Protein AF-A0A1R4JF72-F1 (afdb_monomer_lite)

Secondary structure (DSSP, 8-state):
-----TTT--S-EEEE---HHHHHHHHHT-HHHHHHHHHHHHHHTT--HHHHHHHHHHHHHHHHHHHHHT-SSPTTGGG---EEEETTT--EEE-

Foldseek 3Di:
DQDADPPPRDSQKDFCPCCVVVVVCCVVPVVVVVVVVVVVVCVVVVPDVVVVVVVVVVVVVVVVVVVVVCVPDDPVCVPPQRWMAHPVPRDTDGD

Structure (mmCIF, N/CA/C/O backbone):
data_AF-A0A1R4JF72-F1
#
_entry.id   AF-A0A1R4JF72-F1
#
loop_
_atom_site.group_PDB
_atom_site.id
_atom_site.type_symbol
_atom_site.label_atom_id
_atom_site.label_alt_id
_atom_site.label_comp_id
_atom_site.label_asym_id
_atom_site.label_entity_id
_atom_site.label_seq_id
_atom_site.pdbx_PDB_ins_code
_atom_site.Cartn_x
_atom_site.Cartn_y
_atom_site.Cartn_z
_atom_site.occupancy
_atom_site.B_iso_or_equiv
_atom_site.auth_seq_id
_atom_site.auth_comp_id
_atom_site.auth_asym_id
_atom_site.auth_atom_id
_atom_site.pdbx_PDB_model_num
ATOM 1 N N . MET A 1 1 ? 19.811 -3.923 -26.422 1.00 58.56 1 MET A N 1
ATOM 2 C CA . MET A 1 1 ? 19.202 -2.951 -27.359 1.00 58.56 1 MET A CA 1
ATOM 3 C C . MET A 1 1 ? 18.853 -1.701 -26.560 1.00 58.56 1 MET A C 1
ATOM 5 O O . MET A 1 1 ? 18.392 -1.867 -25.439 1.00 58.56 1 MET A O 1
ATOM 9 N N . LYS A 1 2 ? 19.140 -0.485 -27.048 1.00 63.16 2 LYS A N 1
ATOM 10 C CA . LYS A 1 2 ? 18.740 0.759 -26.358 1.00 63.16 2 LYS A CA 1
ATOM 11 C C . LYS A 1 2 ? 17.352 1.185 -26.859 1.00 63.16 2 LYS A C 1
ATOM 13 O O . LYS A 1 2 ? 17.173 1.190 -28.076 1.00 63.16 2 LYS A O 1
ATOM 18 N N . PRO A 1 3 ? 16.395 1.517 -25.977 1.00 72.19 3 PRO A N 1
ATOM 19 C CA . PRO A 1 3 ? 15.092 2.017 -26.401 1.00 72.19 3 PRO A CA 1
ATOM 20 C C . PRO A 1 3 ? 15.243 3.399 -27.055 1.00 72.19 3 PRO A C 1
ATOM 22 O O . PRO A 1 3 ? 16.009 4.236 -26.578 1.00 72.19 3 PRO A O 1
ATOM 25 N N . ILE A 1 4 ? 14.531 3.622 -28.160 1.00 83.06 4 ILE A N 1
ATOM 26 C CA . ILE A 1 4 ? 14.486 4.898 -28.888 1.00 83.06 4 ILE A CA 1
ATOM 27 C C . ILE A 1 4 ? 13.088 5.481 -28.703 1.00 83.06 4 ILE A C 1
ATOM 29 O O . ILE A 1 4 ? 12.100 4.752 -28.781 1.00 83.06 4 ILE A O 1
ATOM 33 N N . CYS A 1 5 ? 12.992 6.786 -28.449 1.00 82.69 5 CYS A N 1
ATOM 34 C CA . CYS A 1 5 ? 11.693 7.433 -28.306 1.00 82.69 5 CYS A CA 1
ATOM 35 C C . CYS A 1 5 ? 10.908 7.395 -29.633 1.00 82.69 5 CYS A C 1
ATOM 37 O O . CYS A 1 5 ? 11.423 7.905 -30.628 1.00 82.69 5 CYS A O 1
ATOM 39 N N . PRO A 1 6 ? 9.656 6.898 -29.663 1.00 83.75 6 PRO A N 1
ATOM 40 C CA . PRO A 1 6 ? 8.857 6.845 -30.891 1.00 83.75 6 PRO A CA 1
ATOM 41 C C . PRO A 1 6 ? 8.424 8.231 -31.392 1.00 83.75 6 PRO A C 1
ATOM 43 O O . PRO A 1 6 ? 8.082 8.385 -32.557 1.00 83.75 6 PRO A O 1
ATOM 46 N N . ASN A 1 7 ? 8.440 9.249 -30.524 1.00 83.88 7 ASN A N 1
ATOM 47 C CA . ASN A 1 7 ? 7.990 10.595 -30.870 1.00 83.88 7 ASN A CA 1
ATOM 48 C C . ASN A 1 7 ? 9.107 11.445 -31.507 1.00 83.88 7 ASN A C 1
ATOM 50 O O . ASN A 1 7 ? 8.899 12.092 -32.526 1.00 83.88 7 ASN A O 1
ATOM 54 N N . CYS A 1 8 ? 10.314 11.446 -30.927 1.00 87.12 8 CYS A N 1
ATOM 55 C CA . CYS A 1 8 ? 11.419 12.305 -31.383 1.00 87.12 8 CYS A CA 1
ATOM 56 C C . CYS A 1 8 ? 12.660 11.546 -31.872 1.00 87.12 8 CYS A C 1
ATOM 58 O O . CYS A 1 8 ? 13.663 12.178 -32.190 1.00 87.12 8 CYS A O 1
ATOM 60 N N . HIS A 1 9 ? 12.620 10.209 -31.903 1.00 85.62 9 HIS A N 1
ATOM 61 C CA . HIS A 1 9 ? 13.725 9.337 -32.328 1.00 85.62 9 HIS A CA 1
ATOM 62 C C . HIS A 1 9 ? 15.041 9.529 -31.549 1.00 85.62 9 HIS A C 1
ATOM 64 O O . HIS A 1 9 ? 16.102 9.065 -31.961 1.00 85.62 9 HIS A O 1
ATOM 70 N N . SER A 1 10 ? 14.977 10.184 -30.388 1.00 84.56 10 SER A N 1
ATOM 71 C CA . SER A 1 10 ? 16.119 10.386 -29.503 1.00 84.56 10 SER A CA 1
ATOM 72 C C . SER A 1 10 ? 16.466 9.098 -28.753 1.00 84.56 10 SER A C 1
ATOM 74 O O . SER A 1 10 ? 15.581 8.387 -28.268 1.00 84.56 10 SER A O 1
ATOM 76 N N . ALA A 1 11 ? 17.767 8.831 -28.608 1.00 83.31 11 ALA A N 1
ATOM 77 C CA . ALA A 1 11 ? 18.302 7.750 -27.775 1.00 83.31 11 ALA A CA 1
ATOM 78 C C . ALA A 1 11 ? 18.377 8.125 -26.279 1.00 83.31 11 ALA A C 1
ATOM 80 O O . ALA A 1 11 ? 18.789 7.306 -25.455 1.00 83.31 11 ALA A O 1
ATOM 81 N N . HIS A 1 12 ? 17.998 9.357 -25.916 1.00 81.06 12 HIS A N 1
ATOM 82 C CA . HIS A 1 12 ? 17.951 9.825 -24.532 1.00 81.06 12 HIS A CA 1
ATOM 83 C C . HIS A 1 12 ? 16.633 9.413 -23.867 1.00 81.06 12 HIS A C 1
ATOM 85 O O . HIS A 1 12 ? 15.695 10.203 -23.723 1.00 81.06 12 HIS A O 1
ATOM 91 N N . VAL A 1 13 ? 16.567 8.137 -23.499 1.00 80.94 13 VAL A N 1
ATOM 92 C CA . VAL A 1 13 ? 15.415 7.509 -22.857 1.00 80.94 13 VAL A CA 1
ATOM 93 C C . VAL A 1 13 ? 15.827 7.015 -21.473 1.00 80.94 13 VAL A C 1
ATOM 95 O O . VAL A 1 13 ? 16.828 6.314 -21.333 1.00 80.94 13 VAL A O 1
ATOM 98 N N . ILE A 1 14 ? 15.061 7.397 -20.458 1.00 81.38 14 ILE A N 1
ATOM 99 C CA . ILE A 1 14 ? 15.255 7.021 -19.059 1.00 81.38 14 ILE A CA 1
ATOM 100 C C . ILE A 1 14 ? 14.141 6.041 -18.699 1.00 81.38 14 ILE A C 1
ATOM 102 O O . ILE A 1 14 ? 12.987 6.246 -19.071 1.00 81.38 14 ILE A O 1
ATOM 106 N N . GLU A 1 15 ? 14.474 4.964 -17.999 1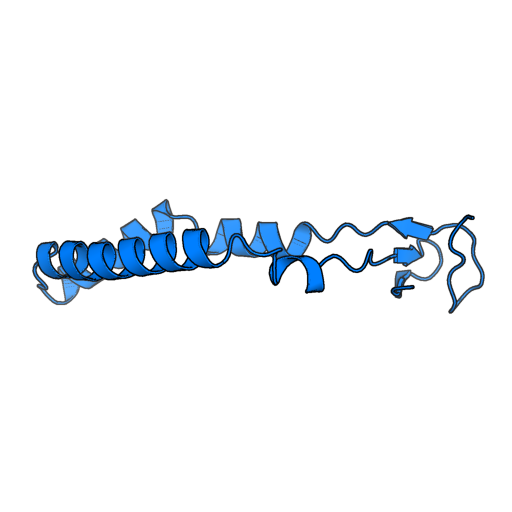.00 71.50 15 GLU A N 1
ATOM 107 C CA . GLU A 1 15 ? 13.463 4.073 -17.441 1.00 71.50 15 GLU A CA 1
ATOM 108 C C . GLU A 1 15 ? 12.735 4.814 -16.313 1.00 71.50 15 GLU A C 1
ATOM 110 O O . GLU A 1 15 ? 13.315 5.143 -15.280 1.00 71.50 15 GLU A O 1
ATOM 115 N N . ASN A 1 16 ? 11.466 5.130 -16.544 1.00 64.44 16 ASN A N 1
ATOM 116 C CA . ASN A 1 16 ? 10.561 5.638 -15.534 1.00 64.44 16 ASN A CA 1
ATOM 117 C C . ASN A 1 16 ? 10.010 4.443 -14.752 1.00 64.44 16 ASN A C 1
ATOM 119 O O . ASN A 1 16 ? 8.917 3.933 -15.013 1.00 64.44 16 ASN A O 1
ATOM 123 N N . THR A 1 17 ? 10.797 3.963 -13.793 1.00 57.44 17 THR A N 1
ATOM 124 C CA . THR A 1 17 ? 10.261 3.145 -12.708 1.00 57.44 17 THR A CA 1
ATOM 125 C C . THR A 1 17 ? 9.359 4.072 -11.891 1.00 57.44 17 THR A C 1
ATOM 127 O O . THR A 1 17 ? 9.837 4.760 -10.995 1.00 57.44 17 THR A O 1
ATOM 130 N N . ASP A 1 18 ? 8.074 4.165 -12.254 1.00 50.97 18 ASP A N 1
ATOM 131 C CA . ASP A 1 18 ? 7.051 4.962 -11.559 1.00 50.97 18 ASP A CA 1
ATOM 132 C C . ASP A 1 18 ? 6.858 4.434 -10.113 1.00 50.97 18 ASP A C 1
ATOM 134 O O . ASP A 1 18 ? 5.845 3.832 -9.764 1.00 50.97 18 ASP A O 1
ATOM 138 N N . THR A 1 19 ? 7.819 4.685 -9.224 1.00 49.91 19 THR A N 1
ATOM 139 C CA . THR A 1 19 ? 7.665 4.638 -7.758 1.00 49.91 19 THR A CA 1
ATOM 140 C C . THR A 1 19 ? 6.871 5.844 -7.242 1.00 49.91 19 THR A C 1
ATOM 142 O O . THR A 1 19 ? 6.511 5.904 -6.068 1.00 49.91 19 THR A O 1
ATOM 145 N N . SER A 1 20 ? 6.538 6.803 -8.114 1.00 47.41 20 SER A N 1
ATOM 146 C CA . SER A 1 20 ? 5.819 8.028 -7.752 1.00 47.41 20 SER A CA 1
ATOM 147 C C . SER A 1 20 ? 4.354 7.785 -7.355 1.00 47.41 20 SER A C 1
ATOM 149 O O . SER A 1 20 ? 3.866 8.431 -6.429 1.00 47.41 20 SER A O 1
ATOM 151 N N . MET A 1 21 ? 3.653 6.818 -7.967 1.00 44.72 21 MET A N 1
ATOM 152 C CA . MET A 1 21 ? 2.280 6.492 -7.539 1.00 44.72 21 MET A CA 1
ATOM 153 C C . MET A 1 21 ? 2.235 5.695 -6.230 1.00 44.72 21 MET A C 1
ATOM 155 O O . MET A 1 21 ? 1.269 5.821 -5.477 1.00 44.72 21 MET A O 1
ATOM 159 N N . GLN A 1 22 ? 3.280 4.919 -5.923 1.00 47.12 22 GLN A N 1
ATOM 160 C CA . GLN A 1 22 ? 3.400 4.258 -4.622 1.00 47.12 22 GLN A CA 1
ATOM 161 C C . GLN A 1 22 ? 3.625 5.291 -3.509 1.00 47.12 22 GLN A C 1
ATOM 163 O O . GLN A 1 22 ? 2.888 5.267 -2.524 1.00 47.12 22 GLN A O 1
ATOM 168 N N . SER A 1 23 ? 4.506 6.280 -3.705 1.00 46.75 23 SER A N 1
ATOM 169 C CA . SER A 1 23 ? 4.818 7.255 -2.647 1.00 46.75 23 SER A CA 1
ATOM 170 C C . SER A 1 23 ? 3.642 8.170 -2.275 1.00 46.75 23 SER A C 1
ATOM 172 O O . SER A 1 23 ? 3.427 8.450 -1.094 1.00 46.75 23 SER A O 1
ATOM 174 N N . MET A 1 24 ? 2.810 8.595 -3.236 1.00 45.12 24 MET A N 1
ATOM 175 C CA . MET A 1 24 ? 1.632 9.418 -2.916 1.00 45.12 24 MET A CA 1
ATOM 176 C C . MET A 1 24 ? 0.600 8.654 -2.074 1.00 45.12 24 MET A C 1
ATOM 178 O O . MET A 1 24 ? 0.015 9.224 -1.149 1.00 45.12 24 MET A O 1
ATOM 182 N N . SER A 1 25 ? 0.410 7.358 -2.346 1.00 51.09 25 SER A N 1
ATOM 183 C CA . SER A 1 25 ? -0.466 6.505 -1.535 1.00 51.09 25 SER A CA 1
ATOM 184 C C . SER A 1 25 ? 0.099 6.252 -0.131 1.00 51.09 25 SER A C 1
ATOM 186 O O . SER A 1 25 ? -0.652 6.259 0.842 1.00 51.09 25 SER A O 1
ATOM 188 N N . GLU A 1 26 ? 1.422 6.132 0.006 1.00 51.62 26 GLU A N 1
ATOM 189 C CA . GLU A 1 26 ? 2.102 5.927 1.292 1.00 51.62 26 GLU A CA 1
ATOM 190 C C . GLU A 1 26 ? 1.998 7.146 2.222 1.00 51.62 26 GLU A C 1
ATOM 192 O O . GLU A 1 26 ? 1.862 6.994 3.441 1.00 51.62 26 GLU A O 1
ATOM 197 N N . HIS A 1 27 ? 2.002 8.359 1.664 1.00 50.97 27 HIS A N 1
ATOM 198 C CA . HIS A 1 27 ? 1.852 9.588 2.443 1.00 50.97 27 HIS A CA 1
ATOM 199 C C . HIS A 1 27 ? 0.394 9.889 2.825 1.00 50.97 27 HIS A C 1
ATOM 201 O O . HIS A 1 27 ? 0.143 10.331 3.948 1.00 50.97 27 HIS A O 1
ATOM 207 N N . LEU A 1 28 ? -0.572 9.622 1.937 1.00 53.28 28 LEU A N 1
ATOM 208 C CA . LEU A 1 28 ? -1.997 9.876 2.198 1.00 53.28 28 LEU A CA 1
ATOM 209 C C . LEU A 1 28 ? -2.651 8.791 3.067 1.00 53.28 28 LEU A C 1
ATOM 211 O O . LEU A 1 28 ? -3.508 9.097 3.895 1.00 53.28 28 LEU A O 1
ATOM 215 N N . CYS A 1 29 ? -2.215 7.538 2.938 1.00 58.31 29 CYS A N 1
ATOM 216 C CA . CYS A 1 29 ? -2.690 6.408 3.737 1.00 58.31 29 CYS A CA 1
ATOM 217 C C . CYS A 1 29 ? -1.686 6.008 4.823 1.00 58.31 29 CYS A C 1
ATOM 219 O O . CYS A 1 29 ? -1.572 4.830 5.164 1.00 58.31 29 CYS A O 1
ATOM 221 N N . SER A 1 30 ? -0.960 6.976 5.394 1.00 66.06 30 SER A N 1
ATOM 222 C CA . SER A 1 30 ? -0.070 6.676 6.513 1.00 66.06 30 SER A CA 1
ATOM 223 C C . SER A 1 30 ? -0.884 6.042 7.654 1.00 66.06 30 SER A C 1
ATOM 225 O O . SER A 1 30 ? -1.863 6.649 8.110 1.00 66.06 30 SER A O 1
ATOM 227 N N . PRO A 1 31 ? -0.495 4.858 8.168 1.00 67.12 31 PRO A N 1
ATOM 228 C CA . PRO A 1 31 ? -1.248 4.150 9.204 1.00 67.12 31 PRO A CA 1
ATOM 229 C C . PRO A 1 31 ? -1.532 5.021 10.432 1.00 67.12 31 PRO A C 1
ATOM 231 O O . PRO A 1 31 ? -2.594 4.925 11.039 1.00 67.12 31 PRO A O 1
ATOM 234 N N . LYS A 1 32 ? -0.610 5.935 10.763 1.00 70.00 32 LYS A N 1
ATOM 235 C CA . LYS A 1 32 ? -0.758 6.886 11.873 1.00 70.00 32 LYS A CA 1
ATOM 236 C C . LYS A 1 32 ? -1.914 7.866 11.660 1.00 70.00 32 LYS A C 1
ATOM 238 O O . LYS A 1 32 ? -2.652 8.142 12.603 1.00 70.00 3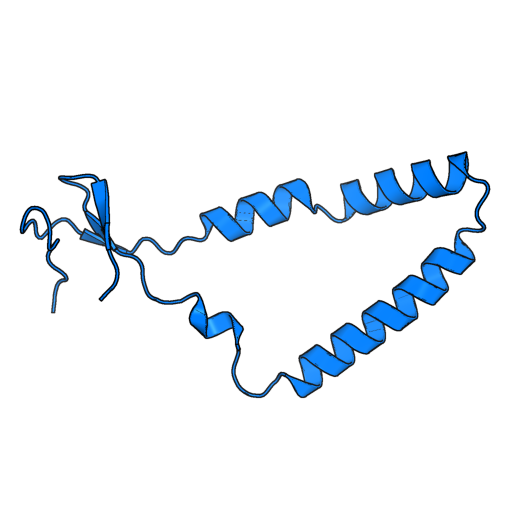2 LYS A O 1
ATOM 243 N N . LEU A 1 33 ? -2.084 8.376 10.439 1.00 73.88 33 LEU A N 1
ATOM 244 C CA . LEU A 1 33 ? -3.177 9.291 10.104 1.00 73.88 33 LEU A CA 1
ATOM 245 C C . LEU A 1 33 ? -4.517 8.556 10.112 1.00 73.88 33 LEU A C 1
ATOM 247 O O . LEU A 1 33 ? -5.465 9.036 10.726 1.00 73.88 33 LEU A O 1
ATOM 251 N N . LEU A 1 34 ? -4.573 7.361 9.520 1.00 74.06 34 LEU A N 1
ATOM 252 C CA . LEU A 1 34 ? -5.785 6.538 9.498 1.00 74.06 34 LEU A CA 1
ATOM 253 C C . LEU A 1 34 ? -6.246 6.144 10.908 1.00 74.06 34 LEU A C 1
ATOM 255 O O . LEU A 1 34 ? -7.433 6.248 11.216 1.00 74.06 34 LEU A O 1
ATOM 259 N N . VAL A 1 35 ? -5.317 5.767 11.791 1.00 76.81 35 VAL A N 1
ATOM 260 C CA . VAL A 1 35 ? -5.621 5.461 13.199 1.00 76.81 35 VAL A CA 1
ATOM 261 C C . VAL A 1 35 ? -6.113 6.706 13.944 1.00 76.81 35 VAL A C 1
ATOM 263 O O . VAL A 1 35 ? -7.088 6.625 14.690 1.00 76.81 35 VAL A O 1
ATOM 266 N N . SER A 1 36 ? -5.490 7.865 13.717 1.00 75.50 36 SER A N 1
ATOM 267 C CA . SER A 1 36 ? -5.903 9.135 14.332 1.00 75.50 36 SER A CA 1
ATOM 268 C C . SER A 1 36 ? -7.322 9.545 13.915 1.00 75.50 36 SER A C 1
ATOM 270 O O . SER A 1 36 ? -8.169 9.837 14.765 1.00 75.50 36 SER A O 1
ATOM 272 N N . ILE A 1 37 ? -7.619 9.487 12.613 1.00 80.50 37 ILE A N 1
ATOM 273 C CA . ILE A 1 37 ? -8.945 9.799 12.064 1.00 80.50 37 ILE A CA 1
ATOM 274 C C . ILE A 1 37 ? -9.979 8.796 12.590 1.00 80.50 37 ILE A C 1
ATOM 276 O O . ILE A 1 37 ? -11.037 9.201 13.072 1.00 80.50 37 ILE A O 1
ATOM 280 N N . GLY A 1 38 ? -9.656 7.500 12.578 1.00 73.56 38 GLY A N 1
ATOM 281 C CA . GLY A 1 38 ? -10.534 6.444 13.082 1.00 73.56 38 GLY A CA 1
ATOM 282 C C . GLY A 1 38 ? -10.888 6.619 14.560 1.00 73.56 38 GLY A C 1
ATOM 283 O O . GLY A 1 38 ? -12.063 6.559 14.919 1.00 73.56 38 GLY A O 1
ATOM 284 N N . MET A 1 39 ? -9.907 6.915 15.420 1.00 74.62 39 MET A N 1
ATOM 285 C CA . MET A 1 39 ? -10.165 7.174 16.842 1.00 74.62 39 MET A CA 1
ATOM 286 C C . MET A 1 39 ? -11.041 8.412 17.062 1.00 74.62 39 MET A C 1
ATOM 288 O O . MET A 1 39 ? -11.926 8.387 17.920 1.00 74.62 39 MET A O 1
ATOM 292 N N . SER A 1 40 ? -10.832 9.475 16.279 1.00 75.88 40 SER A N 1
ATOM 293 C CA . SER A 1 40 ? -11.644 10.695 16.354 1.00 75.88 40 SER A CA 1
ATOM 294 C C . SER A 1 40 ? -13.111 10.427 15.988 1.00 75.88 40 SER A C 1
ATOM 296 O O . SER A 1 40 ? -14.021 10.830 16.717 1.00 75.88 40 SER A O 1
ATOM 298 N N . VAL A 1 41 ? -13.351 9.656 14.922 1.00 78.00 41 VAL A N 1
ATOM 299 C CA . VAL A 1 41 ? -14.702 9.268 14.480 1.00 78.00 41 VAL A CA 1
ATOM 300 C C . VAL A 1 41 ? -15.380 8.350 15.500 1.00 78.00 41 VAL A C 1
ATOM 302 O O . VAL A 1 41 ? -16.523 8.605 15.884 1.00 78.00 41 VAL A O 1
ATOM 305 N N . CYS A 1 42 ? -14.682 7.329 16.009 1.00 74.50 42 CYS A N 1
ATOM 306 C CA . CYS A 1 42 ? -15.226 6.439 17.042 1.00 74.50 42 CYS A CA 1
ATOM 307 C C . CYS A 1 42 ? -15.617 7.209 18.312 1.00 74.50 42 CYS A C 1
ATOM 309 O O . CYS A 1 42 ? -16.664 6.933 18.902 1.00 74.50 42 CYS A O 1
ATOM 311 N N . LYS A 1 43 ? -14.816 8.213 18.699 1.00 74.44 43 LYS A N 1
ATOM 312 C CA . LYS A 1 43 ? -15.110 9.099 19.833 1.00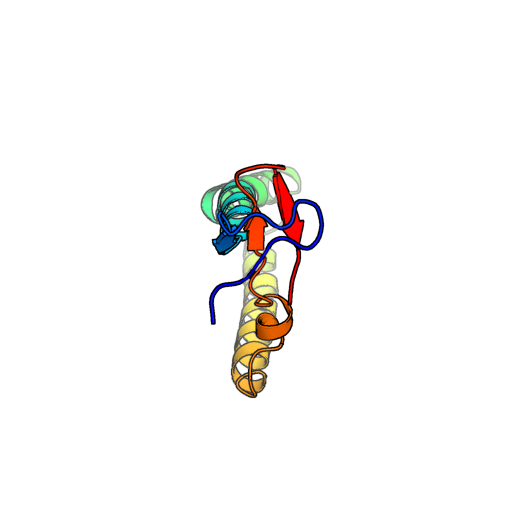 74.44 43 LYS A CA 1
ATOM 313 C C . LYS A 1 43 ? -16.340 9.974 19.575 1.00 74.44 43 LYS A C 1
ATOM 315 O O . LYS A 1 43 ? -17.166 10.108 20.475 1.00 74.44 43 LYS A O 1
ATOM 320 N N . TYR A 1 44 ? -16.482 10.538 18.373 1.00 81.38 44 TYR A N 1
ATOM 321 C CA . TYR A 1 44 ? -17.627 11.380 18.007 1.00 81.38 44 TYR A CA 1
ATOM 322 C C . TYR A 1 44 ? -18.951 10.600 18.018 1.00 81.38 44 TYR A C 1
ATOM 324 O O . TYR A 1 44 ? -19.931 11.055 18.604 1.00 81.38 44 TYR A O 1
ATOM 332 N N . TYR A 1 45 ? -18.965 9.391 17.450 1.00 77.12 45 TYR A N 1
ATOM 333 C CA . TYR A 1 45 ? -20.170 8.557 17.364 1.00 77.12 45 TYR A CA 1
ATOM 334 C C . TYR A 1 45 ? -20.418 7.663 18.593 1.00 77.12 45 TYR A C 1
ATOM 336 O O . TYR A 1 45 ? -21.373 6.890 18.592 1.00 77.12 45 TYR A O 1
ATOM 344 N N . LYS A 1 46 ? -19.583 7.747 19.645 1.00 74.25 46 LYS A N 1
ATOM 345 C CA . LYS A 1 46 ? -19.636 6.873 20.841 1.00 74.25 46 LYS A CA 1
ATOM 346 C C . LYS A 1 46 ? -19.664 5.373 20.501 1.00 74.25 46 LYS A C 1
ATOM 348 O O . LYS A 1 46 ? -20.260 4.570 21.218 1.00 74.25 46 LYS A O 1
ATOM 353 N N . ILE A 1 47 ? -19.021 4.985 19.404 1.00 76.19 47 ILE A N 1
ATOM 354 C CA . ILE A 1 47 ? -18.940 3.584 18.987 1.00 76.19 47 ILE A CA 1
ATOM 355 C C . ILE A 1 47 ? -17.896 2.900 19.865 1.00 76.19 47 ILE A C 1
ATOM 357 O O . ILE A 1 47 ? -16.808 3.439 20.074 1.00 76.19 47 ILE A O 1
ATOM 361 N N . ASN A 1 48 ? -18.209 1.708 20.377 1.00 77.88 48 ASN A N 1
ATOM 362 C CA . ASN A 1 48 ? -17.240 0.938 21.143 1.00 77.88 48 ASN A CA 1
ATOM 363 C C . ASN A 1 48 ? -16.060 0.556 20.224 1.00 77.88 48 ASN A C 1
ATOM 365 O O . ASN A 1 48 ? -16.271 -0.180 19.255 1.00 77.88 48 ASN A O 1
ATOM 369 N N . PRO A 1 49 ? -14.825 1.009 20.510 1.00 71.88 49 PRO A N 1
ATOM 370 C CA . PRO A 1 49 ? -13.663 0.737 19.666 1.00 71.88 49 PRO A CA 1
ATOM 371 C C . PRO A 1 49 ? -13.378 -0.763 19.493 1.00 71.88 49 PRO A C 1
ATOM 373 O O . PRO A 1 49 ? -12.796 -1.150 18.479 1.00 71.88 49 PRO A O 1
ATOM 376 N N . MET A 1 50 ? -13.853 -1.618 20.410 1.00 79.25 50 MET A N 1
ATOM 377 C CA . MET A 1 50 ? -13.791 -3.077 20.251 1.00 79.25 50 MET A CA 1
ATOM 378 C C . MET A 1 50 ? -14.474 -3.570 18.972 1.00 79.25 50 MET A C 1
ATOM 380 O O . MET A 1 50 ? -13.988 -4.509 18.350 1.00 79.25 50 MET A O 1
ATOM 384 N N . ILE A 1 51 ? -15.560 -2.925 18.534 1.00 81.31 51 ILE A N 1
ATOM 385 C CA . ILE A 1 51 ? -16.284 -3.315 17.315 1.00 81.31 51 ILE A CA 1
ATOM 386 C C . ILE A 1 51 ? -15.386 -3.114 16.089 1.00 81.31 51 ILE A C 1
ATOM 388 O O . ILE A 1 51 ? -15.274 -4.005 15.248 1.00 81.31 51 ILE A O 1
ATOM 392 N N . GLY A 1 52 ? -14.695 -1.971 16.021 1.00 74.44 52 GLY A N 1
ATOM 393 C CA . GLY A 1 52 ? -13.735 -1.680 14.955 1.00 74.44 52 GLY A CA 1
ATOM 394 C C . GLY A 1 52 ? -12.542 -2.636 14.969 1.00 74.44 52 GLY A C 1
ATOM 395 O O . GLY A 1 52 ? -12.087 -3.057 13.910 1.00 74.44 52 GLY A O 1
ATOM 396 N N . MET A 1 53 ? -12.081 -3.040 16.157 1.00 80.75 53 MET A N 1
ATOM 397 C CA . MET A 1 53 ? -11.006 -4.024 16.308 1.00 80.75 53 MET A CA 1
ATOM 398 C C . MET A 1 53 ? -11.403 -5.415 15.802 1.00 80.75 53 MET A C 1
ATOM 400 O O . MET A 1 53 ? -10.642 -6.025 15.055 1.00 80.75 53 MET A O 1
ATOM 404 N N . VAL A 1 54 ? -12.588 -5.911 16.167 1.00 83.62 54 VAL A N 1
ATOM 405 C CA . VAL A 1 54 ? -13.064 -7.238 15.739 1.00 83.62 54 VAL A CA 1
ATOM 406 C C . VAL A 1 54 ? -13.340 -7.257 14.237 1.00 83.62 54 VAL A C 1
ATOM 408 O O . VAL A 1 54 ? -12.860 -8.149 13.537 1.00 83.62 54 VAL A O 1
ATOM 411 N N . ALA A 1 55 ? -14.056 -6.252 13.724 1.00 84.62 55 ALA A N 1
ATOM 412 C CA . ALA A 1 55 ? -14.344 -6.141 12.297 1.00 84.62 55 ALA A CA 1
ATOM 413 C C . ALA A 1 55 ? -13.054 -5.973 11.479 1.00 84.62 55 ALA A C 1
ATOM 415 O O . ALA A 1 55 ? -12.832 -6.703 10.515 1.00 84.62 55 ALA A O 1
ATOM 416 N N . GLY A 1 56 ? -12.164 -5.070 11.901 1.00 81.94 56 GLY A N 1
ATOM 417 C CA . GLY A 1 56 ? -10.868 -4.857 11.259 1.00 81.94 56 GLY A CA 1
ATOM 418 C C . GLY A 1 56 ? -9.982 -6.101 11.295 1.00 81.94 56 GLY A C 1
ATOM 419 O O . GLY A 1 56 ? -9.365 -6.435 10.287 1.00 81.94 56 GLY A O 1
ATOM 420 N N . GLY A 1 57 ? -9.968 -6.832 12.412 1.00 83.56 57 GLY A N 1
ATOM 421 C CA . GLY A 1 57 ? -9.240 -8.093 12.550 1.00 83.56 57 GLY A CA 1
ATOM 422 C C . GLY A 1 57 ? -9.746 -9.177 11.599 1.00 83.56 57 GLY A C 1
ATOM 423 O O . GLY A 1 57 ? -8.939 -9.822 10.935 1.00 83.56 57 GLY A O 1
ATOM 424 N N . ALA A 1 58 ? -11.065 -9.343 11.469 1.00 85.50 58 ALA A N 1
ATOM 425 C CA . ALA A 1 58 ? -11.657 -10.290 10.520 1.00 85.50 58 ALA A CA 1
ATOM 426 C C . ALA A 1 58 ? -11.329 -9.932 9.059 1.00 85.50 58 ALA A C 1
ATOM 428 O O . ALA A 1 58 ? -11.010 -10.803 8.253 1.00 85.50 58 ALA A O 1
ATOM 429 N N . ILE A 1 59 ? -11.352 -8.643 8.716 1.00 85.19 59 ILE A N 1
ATOM 430 C CA . ILE A 1 59 ? -10.980 -8.173 7.376 1.00 85.19 59 ILE A CA 1
ATOM 431 C C . ILE A 1 59 ? -9.483 -8.407 7.132 1.00 85.19 59 ILE A C 1
ATOM 433 O O . ILE A 1 59 ? -9.103 -8.922 6.083 1.00 85.19 59 ILE A O 1
ATOM 437 N N . ALA A 1 60 ? -8.625 -8.092 8.105 1.00 81.56 60 ALA A N 1
ATOM 438 C CA . ALA A 1 60 ? -7.182 -8.2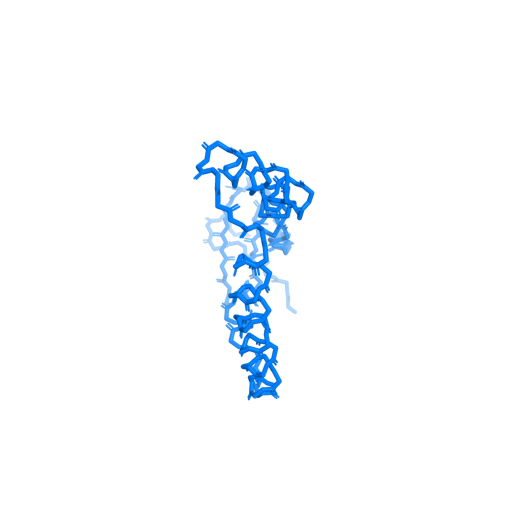84 7.998 1.00 81.56 60 ALA A CA 1
ATOM 439 C C . ALA A 1 60 ? -6.805 -9.762 7.834 1.00 81.56 60 ALA A C 1
ATOM 441 O O . ALA A 1 60 ? -5.931 -10.081 7.029 1.00 81.56 60 ALA A O 1
ATOM 442 N N . THR A 1 61 ? -7.477 -10.676 8.541 1.00 83.62 61 THR A N 1
ATOM 443 C CA . THR A 1 61 ? -7.246 -12.117 8.368 1.00 83.62 61 THR A CA 1
ATOM 444 C C . THR A 1 61 ? -7.709 -12.598 7.001 1.00 83.62 61 THR A C 1
ATOM 446 O O . THR A 1 61 ? -6.974 -13.354 6.371 1.00 83.62 61 THR A O 1
ATOM 449 N N . MET A 1 62 ? -8.855 -12.127 6.496 1.00 80.31 62 MET A N 1
ATOM 450 C CA . MET A 1 62 ? -9.306 -12.433 5.132 1.00 80.31 62 MET A CA 1
ATOM 451 C C . MET A 1 62 ? -8.339 -11.902 4.073 1.00 80.31 62 MET A C 1
ATOM 453 O O . MET A 1 62 ? -8.033 -12.627 3.132 1.00 80.31 62 MET A O 1
ATOM 457 N N . ILE A 1 63 ? -7.823 -10.681 4.235 1.00 79.81 63 ILE A N 1
ATOM 458 C CA . ILE A 1 63 ? -6.813 -10.107 3.336 1.00 79.81 63 ILE A CA 1
ATOM 459 C C . ILE A 1 63 ? -5.534 -10.936 3.393 1.00 79.81 63 ILE A C 1
ATOM 461 O O . ILE A 1 63 ? -5.012 -11.297 2.347 1.00 79.81 63 ILE A O 1
ATOM 465 N N . ASN A 1 64 ? -5.058 -11.295 4.585 1.00 77.88 64 ASN A N 1
ATOM 466 C CA . ASN A 1 64 ? -3.846 -12.095 4.739 1.00 77.88 64 ASN A CA 1
ATOM 467 C C . ASN A 1 64 ? -4.013 -13.497 4.124 1.00 77.88 64 ASN A C 1
ATOM 469 O O . ASN A 1 64 ? -3.145 -13.966 3.393 1.00 77.88 64 ASN A O 1
ATOM 473 N N . LEU A 1 65 ? -5.164 -14.142 4.340 1.00 78.56 65 LEU A N 1
ATOM 474 C CA . LEU A 1 65 ? -5.523 -15.413 3.706 1.00 78.56 65 LEU A CA 1
ATOM 475 C C . LEU A 1 65 ? -5.614 -15.273 2.185 1.00 78.56 65 LEU A C 1
ATOM 477 O O . LEU A 1 65 ? -5.077 -16.110 1.465 1.00 78.56 65 LEU A O 1
ATOM 481 N N . ALA A 1 66 ? -6.252 -14.216 1.685 1.00 72.12 66 ALA A N 1
ATOM 482 C CA . ALA A 1 66 ? -6.330 -13.936 0.260 1.00 72.12 66 ALA A CA 1
ATOM 483 C C . ALA A 1 66 ? -4.936 -13.697 -0.326 1.00 72.12 66 ALA A C 1
ATOM 485 O O . ALA A 1 66 ? -4.615 -14.302 -1.336 1.00 72.12 66 ALA A O 1
ATOM 486 N N . GLN A 1 67 ? -4.074 -12.912 0.323 1.00 67.38 67 GLN A N 1
ATOM 487 C CA . GLN A 1 67 ? -2.689 -12.678 -0.097 1.00 67.38 67 GLN A CA 1
ATOM 488 C C . GLN A 1 67 ? -1.874 -13.974 -0.130 1.00 67.38 67 GLN A C 1
ATOM 490 O O . GLN A 1 67 ? -1.164 -14.214 -1.102 1.00 67.38 67 GLN A O 1
ATOM 495 N N . GLN A 1 68 ? -2.016 -14.835 0.880 1.00 66.25 68 GLN A N 1
ATOM 496 C CA . GLN A 1 68 ? -1.375 -16.153 0.912 1.00 66.25 68 GLN A CA 1
ATOM 497 C C . GLN A 1 68 ? -1.885 -17.071 -0.209 1.00 66.25 68 GLN A C 1
ATOM 499 O O . GLN A 1 68 ? -1.108 -17.805 -0.814 1.00 66.25 68 GLN A O 1
ATOM 504 N N . ARG A 1 69 ? -3.184 -17.019 -0.527 1.00 63.81 69 ARG A N 1
ATOM 505 C CA . ARG A 1 69 ? -3.788 -17.773 -1.642 1.00 63.81 69 ARG A CA 1
ATOM 506 C C . ARG A 1 69 ? -3.465 -17.169 -3.014 1.00 63.81 69 ARG A C 1
ATOM 508 O O . ARG A 1 69 ? -3.401 -17.903 -3.992 1.00 63.81 69 ARG A O 1
ATOM 515 N N . LEU A 1 70 ? -3.206 -15.865 -3.066 1.00 57.34 70 LEU A N 1
ATOM 516 C CA . LEU A 1 70 ? -2.729 -15.091 -4.215 1.00 57.34 70 LEU A CA 1
ATOM 517 C C . LEU A 1 70 ? -1.193 -15.139 -4.356 1.00 57.34 70 LEU A C 1
ATOM 519 O O . LEU A 1 70 ? -0.639 -14.402 -5.162 1.00 57.34 70 LEU A O 1
ATOM 523 N N . MET A 1 71 ? -0.487 -16.031 -3.645 1.00 52.09 71 MET A N 1
ATOM 524 C CA . MET A 1 71 ? 0.913 -16.393 -3.944 1.00 52.09 71 MET A CA 1
ATOM 525 C C . MET A 1 71 ? 1.043 -17.278 -5.209 1.00 52.09 71 MET A C 1
ATOM 527 O O . MET A 1 71 ? 2.025 -17.995 -5.377 1.00 52.09 71 MET A O 1
ATOM 531 N N . GLN A 1 72 ? 0.0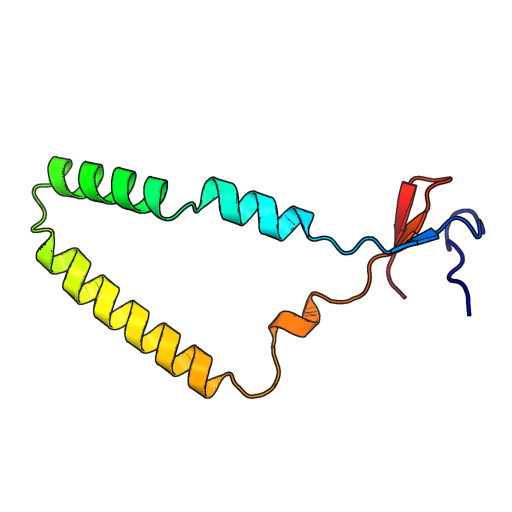71 -17.222 -6.123 1.00 53.50 72 GLN A N 1
ATOM 532 C CA . GLN A 1 72 ? 0.273 -17.473 -7.552 1.00 53.50 72 GLN A CA 1
ATOM 533 C C . GLN A 1 72 ? 0.453 -16.113 -8.245 1.00 53.50 72 GLN A C 1
ATOM 535 O O . GLN A 1 72 ? -0.190 -15.147 -7.847 1.00 53.50 72 GLN A O 1
ATOM 540 N N . PRO A 1 73 ? 1.386 -16.004 -9.208 1.00 49.00 73 PRO A N 1
ATOM 541 C CA . PRO A 1 73 ? 2.240 -14.835 -9.416 1.00 49.00 73 PRO A CA 1
ATOM 542 C C . PRO A 1 73 ? 1.465 -13.522 -9.589 1.00 49.00 73 PRO A C 1
ATOM 544 O O . PRO A 1 73 ? 0.341 -13.507 -10.086 1.00 49.00 73 PRO A O 1
ATOM 547 N N . PRO A 1 74 ? 2.075 -12.395 -9.191 1.00 49.59 74 PRO A N 1
ATOM 548 C CA . PRO A 1 74 ? 1.352 -11.219 -8.748 1.00 49.59 74 PRO A CA 1
ATOM 549 C C . PRO A 1 74 ? 0.538 -10.634 -9.898 1.00 49.59 74 PRO A C 1
ATOM 551 O O . PRO A 1 74 ? 1.114 -10.197 -10.893 1.00 49.59 74 PRO A O 1
ATOM 554 N N . LEU A 1 75 ? -0.771 -10.463 -9.703 1.00 50.38 75 LEU A N 1
ATOM 555 C CA . LEU A 1 75 ? -1.565 -9.512 -10.500 1.00 50.38 75 LEU A CA 1
ATOM 556 C C . LEU A 1 75 ? -1.112 -8.050 -10.285 1.00 50.38 75 LEU A C 1
ATOM 558 O O . LEU A 1 75 ? -1.625 -7.133 -10.910 1.00 50.38 75 LEU A O 1
ATOM 562 N N . LEU A 1 76 ? -0.103 -7.836 -9.436 1.00 49.41 76 LEU A N 1
ATOM 563 C CA . LEU A 1 76 ? 0.683 -6.609 -9.318 1.00 49.41 76 LEU A CA 1
ATOM 564 C C . LEU A 1 76 ? 1.774 -6.470 -10.396 1.00 49.41 76 LEU A C 1
ATOM 566 O O . LEU A 1 76 ? 2.296 -5.374 -10.577 1.00 49.41 76 LEU A O 1
ATOM 570 N N . LYS A 1 77 ? 2.115 -7.530 -11.147 1.00 45.06 77 LYS A N 1
ATOM 571 C CA . LYS A 1 77 ? 3.065 -7.419 -12.269 1.00 45.06 77 LYS A CA 1
ATOM 572 C C . LYS A 1 77 ? 2.478 -6.729 -13.499 1.00 45.06 77 LYS A C 1
ATOM 574 O O . LYS A 1 77 ? 3.248 -6.240 -14.316 1.00 45.06 77 LYS A O 1
ATOM 579 N N . ALA A 1 78 ? 1.152 -6.626 -13.613 1.00 44.12 78 ALA A N 1
ATOM 580 C CA . ALA A 1 78 ? 0.512 -5.918 -14.725 1.00 44.12 78 ALA A CA 1
ATOM 581 C C . ALA A 1 78 ? 0.810 -4.403 -14.734 1.00 44.12 78 ALA A C 1
ATOM 583 O O . ALA A 1 78 ? 0.635 -3.755 -15.759 1.00 44.12 78 ALA A O 1
ATOM 584 N N . ALA A 1 79 ? 1.301 -3.844 -13.620 1.00 47.31 79 ALA A N 1
ATOM 585 C CA . ALA A 1 79 ? 1.734 -2.450 -13.530 1.00 47.31 79 ALA A CA 1
ATOM 586 C C . ALA A 1 79 ? 3.242 -2.243 -13.786 1.00 47.31 79 ALA A C 1
ATOM 588 O O . ALA A 1 79 ? 3.698 -1.105 -13.782 1.00 47.31 79 ALA A O 1
ATOM 589 N N . ILE A 1 80 ? 4.021 -3.310 -14.021 1.00 51.09 80 ILE A N 1
ATOM 590 C CA . ILE A 1 80 ? 5.476 -3.240 -14.261 1.00 51.09 80 ILE A CA 1
ATOM 591 C C . ILE A 1 80 ? 5.769 -3.317 -15.763 1.00 51.09 80 ILE A C 1
ATOM 593 O O . ILE A 1 80 ? 6.705 -3.989 -16.192 1.00 51.09 80 ILE A O 1
ATOM 597 N N . LEU A 1 81 ? 4.953 -2.665 -16.592 1.00 55.72 81 LEU A N 1
ATOM 598 C CA . LEU A 1 81 ? 5.436 -2.348 -17.928 1.00 55.72 81 LEU A CA 1
ATOM 599 C C . LEU A 1 81 ? 6.446 -1.213 -17.725 1.00 55.72 81 LEU A C 1
ATOM 601 O O . LEU A 1 81 ? 6.029 -0.164 -17.225 1.00 55.72 81 LEU A O 1
ATOM 605 N N . PRO A 1 82 ? 7.751 -1.415 -17.999 1.00 58.00 82 PRO A N 1
ATOM 606 C CA . PRO A 1 82 ? 8.739 -0.362 -17.832 1.00 58.00 82 PRO A CA 1
ATOM 607 C C . PRO A 1 82 ? 8.291 0.808 -18.700 1.00 58.00 82 PRO A C 1
ATOM 609 O O . PRO A 1 82 ? 8.260 0.731 -19.930 1.00 58.00 82 PRO A O 1
ATOM 612 N N . ARG A 1 83 ? 7.836 1.874 -18.045 1.00 69.19 83 ARG A N 1
ATOM 613 C CA . ARG A 1 83 ? 7.515 3.114 -18.729 1.00 69.19 83 ARG A CA 1
ATOM 614 C C . ARG A 1 83 ? 8.840 3.789 -18.994 1.00 69.19 83 ARG A C 1
ATOM 616 O O . AR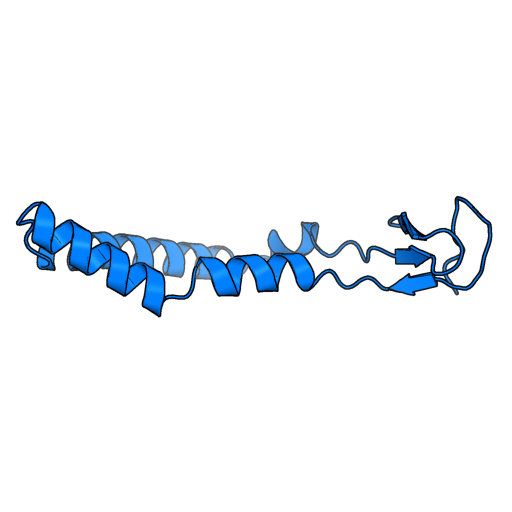G A 1 83 ? 9.691 3.878 -18.125 1.00 69.19 83 ARG A O 1
ATOM 623 N N . TYR A 1 84 ? 9.036 4.239 -20.210 1.00 77.50 84 TYR A N 1
ATOM 624 C CA . TYR A 1 84 ? 10.224 4.930 -20.651 1.00 77.50 84 TYR A CA 1
ATOM 625 C C . TYR A 1 84 ? 9.874 6.402 -20.833 1.00 77.50 84 TYR A C 1
ATOM 627 O O . TYR A 1 84 ? 8.887 6.728 -21.491 1.00 77.50 84 TYR A O 1
ATOM 635 N N . LEU A 1 85 ? 10.672 7.296 -20.258 1.00 80.38 85 LEU A N 1
ATOM 636 C CA . LEU A 1 85 ? 10.545 8.739 -20.429 1.00 80.38 85 LEU A CA 1
ATOM 637 C C . LEU A 1 85 ? 11.668 9.236 -21.336 1.00 80.38 85 LEU A C 1
ATOM 639 O O . LEU A 1 85 ? 12.849 9.032 -21.054 1.00 80.38 85 LEU A O 1
ATOM 643 N N . CYS A 1 86 ? 11.324 9.931 -22.413 1.00 84.69 86 CYS A N 1
ATOM 644 C CA . CYS A 1 86 ? 12.330 10.616 -23.214 1.00 84.69 86 CYS A CA 1
ATOM 645 C C . CYS A 1 86 ? 12.703 11.959 -22.579 1.00 84.69 86 CYS A C 1
ATOM 647 O O . CYS A 1 86 ? 11.840 12.817 -22.421 1.00 84.69 86 CYS A O 1
ATOM 649 N N . SER A 1 87 ? 13.981 12.198 -22.281 1.00 84.25 87 SER A N 1
ATOM 650 C CA . SER A 1 87 ? 14.406 13.485 -21.708 1.00 84.25 87 SER A CA 1
ATOM 651 C C . SER A 1 87 ? 14.361 14.640 -22.717 1.00 84.25 87 SER A C 1
ATOM 653 O O . SER A 1 87 ? 14.286 15.798 -22.318 1.00 84.25 87 SER A O 1
ATOM 655 N N . THR A 1 88 ? 14.375 14.340 -24.020 1.00 84.31 88 THR A N 1
ATOM 656 C CA . THR A 1 88 ? 14.355 15.350 -25.090 1.00 84.31 88 THR A CA 1
ATOM 657 C C . THR A 1 88 ? 12.964 15.943 -25.311 1.00 84.31 88 THR A C 1
ATOM 659 O O . THR A 1 88 ? 12.838 17.149 -25.476 1.00 84.31 88 THR A O 1
ATOM 662 N N . CYS A 1 89 ? 11.917 15.113 -25.334 1.00 85.06 89 CYS A N 1
ATOM 663 C CA . CYS A 1 89 ? 10.548 15.555 -25.635 1.00 85.06 89 CYS A CA 1
ATOM 664 C C . CYS A 1 89 ? 9.552 15.298 -24.497 1.00 85.06 89 CYS A C 1
ATOM 666 O O . CYS A 1 89 ? 8.358 15.512 -24.682 1.00 85.06 89 CYS A O 1
ATOM 668 N N . GLN A 1 90 ? 10.030 14.801 -23.349 1.00 81.75 90 GLN A N 1
ATOM 669 C CA . GLN A 1 90 ? 9.235 14.443 -22.165 1.00 81.75 90 GLN A CA 1
ATOM 670 C C . GLN A 1 90 ? 8.100 13.444 -22.448 1.00 81.75 90 GLN A C 1
ATOM 672 O O . GLN A 1 90 ? 7.169 13.286 -21.661 1.00 81.75 90 GLN A O 1
ATOM 677 N N . HIS A 1 91 ? 8.177 12.734 -23.573 1.00 78.88 91 HIS A N 1
ATOM 678 C CA . HIS A 1 91 ? 7.182 11.750 -23.960 1.00 78.88 91 HIS A CA 1
ATOM 679 C C . HIS A 1 91 ? 7.381 10.459 -23.165 1.00 78.88 91 HIS A C 1
ATOM 681 O O . HIS A 1 91 ? 8.479 9.893 -23.165 1.00 78.88 91 HIS A O 1
ATOM 687 N N . THR A 1 92 ? 6.316 10.003 -22.507 1.00 78.06 92 THR A N 1
ATOM 688 C CA . THR A 1 92 ? 6.285 8.729 -21.782 1.00 78.06 92 THR A CA 1
ATOM 689 C C . THR A 1 92 ? 5.682 7.658 -22.681 1.00 78.06 92 THR A C 1
ATOM 691 O O . THR A 1 92 ? 4.594 7.856 -23.218 1.00 78.06 92 THR A O 1
ATOM 694 N N . PHE A 1 93 ? 6.368 6.532 -22.846 1.00 76.62 93 PHE A N 1
ATOM 695 C CA . PHE A 1 93 ? 5.925 5.421 -23.689 1.00 76.62 93 PHE A CA 1
ATOM 696 C C . PHE A 1 93 ? 6.277 4.079 -23.046 1.00 76.62 93 PHE A C 1
ATOM 698 O O . PHE A 1 93 ? 7.148 4.000 -22.187 1.00 76.62 93 PHE A O 1
ATOM 705 N N . SER A 1 94 ? 5.600 3.013 -23.449 1.00 76.25 94 SER A N 1
ATOM 706 C CA . SER A 1 94 ? 5.925 1.637 -23.065 1.00 76.25 94 SER A CA 1
ATOM 707 C C . SER A 1 94 ? 6.240 0.824 -24.315 1.00 76.25 94 SER A C 1
ATOM 709 O O . SER A 1 94 ? 5.728 1.149 -25.387 1.00 76.25 94 SER A O 1
ATOM 711 N N . ILE A 1 95 ? 7.080 -0.201 -24.177 1.00 64.81 95 ILE A N 1
ATOM 712 C CA . ILE A 1 95 ? 7.459 -1.118 -25.264 1.00 64.81 95 ILE A CA 1
ATOM 713 C C . ILE A 1 95 ? 6.743 -2.447 -25.061 1.00 64.81 95 ILE A C 1
ATOM 715 O O . ILE A 1 95 ? 6.683 -2.887 -23.890 1.00 64.81 95 ILE A O 1
#

Radius of gyration: 21.34 Å; chains: 1; bounding box: 39×33×54 Å

Sequence (95 aa):
MKPICPNCHSAHVIENTDTSMQSMSEHLCSPKLLVSIGMSVCKYYKINPMIGMVAGGAIATMINLAQQRLMQPPLLKAAILPRYLCSTCQHTFSI

pLDDT: mean 70.01, std 13.29, range [44.12, 87.12]